Protein AF-A0A1F6MR40-F1 (afdb_monomer_lite)

Sequence (136 aa):
MDELQSTEDFDQDMKDMEERYAGKSPEYMVTYLCLKCNIDSARTEIDPPECFGCGNMEIETLQILEKKKITAEVMAERLKKVTDRMMENLKGAYFAGKEDPNVDFDEDQMLKLLERVKNLRDNVQGLELKEPDEQS

pLDDT: mean 86.38, std 12.14, range [37.22, 96.38]

Radius of gyration: 18.62 Å; chains: 1; bounding box: 52×34×46 Å

Secondary structure (DSSP, 8-state):
------HHHHHHHHHHHHHHHTT----EEEEEEETTT--EEEEETTSPP--TTT----GGGEEEEEEEE--HHHHHHHHHHHHHHHHHHHHHHHHHHHH-TTS---HHHHHHHHHHHHHHHHHHHT---PPP-S--

Foldseek 3Di:
DDPPQDVVNVVVVVVVVCVLPVVDDFFKWWWWQQQVPRDIDIDGPSDQDADPVPRDRPVVRIHTPDIDTDDPVVVLVVQLVVLVVVLVVLVVVLVVQVPDPVHPDPNVVSVVVNVVSVVSNVVSVPDDDDDPPPDD

Structure (mmCIF, N/CA/C/O backbone):
data_AF-A0A1F6MR40-F1
#
_entry.id   AF-A0A1F6MR40-F1
#
loop_
_atom_site.group_PDB
_atom_site.id
_atom_site.type_symbol
_atom_site.label_atom_id
_atom_site.label_alt_id
_atom_site.label_comp_id
_atom_site.label_asym_id
_atom_site.label_entity_id
_atom_site.label_seq_id
_atom_site.pdbx_PDB_ins_code
_atom_site.Cartn_x
_atom_site.Cartn_y
_atom_site.Cartn_z
_atom_site.occupancy
_atom_site.B_iso_or_equiv
_atom_site.auth_seq_id
_atom_site.auth_comp_id
_atom_site.auth_asym_id
_atom_site.auth_atom_id
_atom_site.pdbx_PDB_model_num
ATOM 1 N N . MET A 1 1 ? 24.662 -15.718 -2.524 1.00 37.44 1 MET A N 1
ATOM 2 C CA . MET A 1 1 ? 24.404 -16.703 -1.460 1.00 37.44 1 MET A CA 1
ATOM 3 C C . MET A 1 1 ? 23.168 -16.191 -0.771 1.00 37.44 1 MET A C 1
ATOM 5 O O . MET A 1 1 ? 23.275 -15.205 -0.060 1.00 37.44 1 MET A O 1
ATOM 9 N N . ASP A 1 2 ? 22.014 -16.750 -1.121 1.00 45.97 2 ASP A N 1
ATOM 10 C CA . ASP A 1 2 ? 20.753 -16.430 -0.460 1.00 45.97 2 ASP A CA 1
ATOM 11 C C . ASP A 1 2 ? 20.791 -17.053 0.934 1.00 45.97 2 ASP A C 1
ATOM 13 O O . ASP A 1 2 ? 20.856 -18.277 1.075 1.00 45.97 2 ASP A O 1
ATOM 17 N N . GLU A 1 3 ? 20.827 -16.206 1.957 1.00 50.78 3 GLU A N 1
ATOM 18 C CA . GLU A 1 3 ? 20.570 -16.615 3.331 1.00 50.78 3 GLU A CA 1
ATOM 19 C C . GLU A 1 3 ? 19.087 -16.987 3.411 1.00 50.78 3 GLU A C 1
ATOM 21 O O . GLU A 1 3 ? 18.209 -16.140 3.555 1.00 50.78 3 GLU A O 1
ATOM 26 N N . LEU A 1 4 ? 18.800 -18.278 3.237 1.00 54.94 4 LEU A N 1
ATOM 27 C CA . LEU A 1 4 ? 17.553 -18.869 3.705 1.00 54.94 4 LEU A CA 1
ATOM 28 C C . LEU A 1 4 ? 17.422 -18.501 5.186 1.00 54.94 4 LEU A C 1
ATOM 30 O O . LEU A 1 4 ? 18.232 -18.971 5.987 1.00 54.94 4 LEU A O 1
ATOM 34 N N . GLN A 1 5 ? 16.441 -17.654 5.520 1.00 56.66 5 GLN A N 1
ATOM 35 C CA . GLN A 1 5 ? 16.075 -17.366 6.908 1.00 56.66 5 GLN A CA 1
ATOM 36 C C . GLN A 1 5 ? 15.978 -18.694 7.656 1.00 56.66 5 GLN A C 1
ATOM 38 O O . GLN A 1 5 ? 15.309 -19.630 7.198 1.00 56.66 5 GLN A O 1
ATOM 43 N N . SER A 1 6 ? 16.719 -18.806 8.754 1.00 72.25 6 SER A N 1
ATOM 44 C CA . SER A 1 6 ? 16.722 -20.033 9.530 1.00 72.25 6 SER A CA 1
ATOM 45 C C . SER A 1 6 ? 15.340 -20.225 10.157 1.00 72.25 6 SER A C 1
ATOM 47 O O . SER A 1 6 ? 14.595 -19.271 10.383 1.00 72.25 6 SER A O 1
ATOM 49 N N . THR A 1 7 ? 14.966 -21.467 10.455 1.00 71.12 7 THR A N 1
ATOM 50 C CA . THR A 1 7 ? 13.709 -21.743 11.169 1.00 71.12 7 THR A CA 1
ATOM 51 C C . THR A 1 7 ? 13.659 -21.054 12.537 1.00 71.12 7 THR A C 1
ATOM 53 O O . THR A 1 7 ? 12.577 -20.769 13.032 1.00 71.12 7 THR A O 1
ATOM 56 N N . GLU A 1 8 ? 14.822 -20.754 13.126 1.00 70.00 8 GLU A N 1
ATOM 57 C CA . GLU A 1 8 ? 14.940 -20.026 14.392 1.00 70.00 8 GLU A CA 1
ATOM 58 C C . GLU A 1 8 ? 14.560 -18.544 14.246 1.00 70.00 8 GLU A C 1
ATOM 60 O O . GLU A 1 8 ? 13.905 -18.000 15.135 1.00 70.00 8 GLU A O 1
ATOM 65 N N . ASP A 1 9 ? 14.886 -17.914 13.111 1.00 76.50 9 ASP A N 1
ATOM 66 C CA . ASP A 1 9 ? 14.502 -16.523 12.823 1.00 76.50 9 ASP A CA 1
ATOM 67 C C . ASP A 1 9 ? 12.983 -16.400 12.649 1.00 76.50 9 ASP A C 1
ATOM 69 O O . ASP A 1 9 ? 12.355 -15.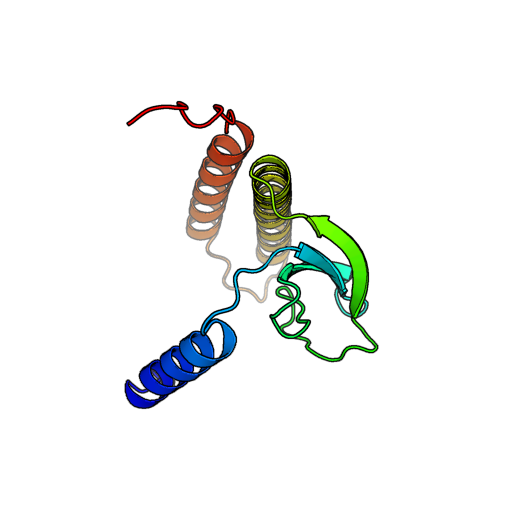490 13.187 1.00 76.50 9 ASP A O 1
ATOM 73 N N . PHE A 1 10 ? 12.371 -17.373 11.967 1.00 78.06 10 PHE A N 1
ATOM 74 C CA . PHE A 1 10 ? 10.920 -17.423 11.788 1.00 78.06 10 PHE A CA 1
ATOM 75 C C . PHE A 1 10 ? 10.171 -17.602 13.119 1.00 78.06 10 PHE A C 1
ATOM 77 O O . PHE A 1 10 ? 9.171 -16.927 13.367 1.00 78.06 10 PHE A O 1
ATOM 84 N N . ASP A 1 11 ? 10.656 -18.488 13.993 1.00 81.31 11 ASP A N 1
ATOM 85 C CA . ASP A 1 11 ? 10.047 -18.721 15.306 1.00 81.31 11 ASP A CA 1
ATOM 86 C C . ASP A 1 11 ? 10.156 -17.490 16.219 1.00 81.31 11 ASP A C 1
ATOM 88 O O . ASP A 1 11 ? 9.255 -17.231 17.024 1.00 81.31 11 ASP A O 1
ATOM 92 N N . GLN A 1 12 ? 11.243 -16.721 16.103 1.00 84.25 12 GLN A N 1
ATOM 93 C CA . GLN A 1 12 ? 11.407 -15.470 16.838 1.00 84.25 12 GLN A CA 1
ATOM 94 C C . GLN A 1 12 ? 10.475 -14.376 16.300 1.00 84.25 12 GLN A C 1
ATOM 96 O O . GLN A 1 12 ? 9.772 -13.748 17.090 1.00 84.25 12 GLN A O 1
ATOM 101 N N . ASP A 1 13 ? 10.384 -14.209 14.978 1.00 80.75 13 ASP A N 1
ATOM 102 C CA . ASP A 1 13 ? 9.463 -13.254 14.345 1.00 80.75 13 ASP A CA 1
ATOM 103 C C . ASP A 1 13 ? 7.999 -13.539 14.719 1.00 80.75 13 ASP A C 1
ATOM 105 O O . ASP A 1 13 ? 7.222 -12.618 15.001 1.00 80.75 13 ASP A O 1
ATOM 109 N N . MET A 1 14 ? 7.621 -14.820 14.772 1.00 81.44 14 MET A N 1
ATOM 110 C CA . MET A 1 14 ? 6.290 -15.251 15.199 1.00 81.44 14 MET A CA 1
ATOM 111 C C . MET A 1 14 ? 6.013 -14.902 16.664 1.00 81.44 14 MET A C 1
ATOM 113 O O . MET A 1 14 ? 4.944 -14.366 16.957 1.00 81.44 14 MET A O 1
ATOM 117 N N . LYS A 1 15 ? 6.966 -15.133 17.576 1.00 83.69 15 LYS A N 1
ATOM 118 C CA . LYS A 1 15 ? 6.825 -14.736 18.990 1.00 83.69 15 LYS A CA 1
ATOM 119 C C . LYS A 1 15 ? 6.716 -13.225 19.155 1.00 83.69 15 LYS A C 1
ATOM 121 O O . LYS A 1 15 ? 5.837 -12.755 19.871 1.00 83.69 15 LYS A O 1
ATOM 126 N N . ASP A 1 16 ? 7.550 -12.463 18.455 1.00 82.62 16 ASP A N 1
ATOM 127 C CA . ASP A 1 16 ? 7.530 -10.999 18.503 1.00 82.62 16 ASP A CA 1
ATOM 128 C C . ASP A 1 16 ? 6.209 -10.432 17.963 1.00 82.62 16 ASP A C 1
ATOM 130 O O . ASP A 1 16 ? 5.742 -9.375 18.403 1.00 82.62 16 ASP A O 1
ATOM 134 N N . MET A 1 17 ? 5.599 -11.108 16.985 1.00 79.38 17 MET A N 1
ATOM 135 C CA . MET A 1 17 ? 4.258 -10.788 16.509 1.00 79.38 17 MET A CA 1
ATOM 136 C C . MET A 1 17 ? 3.211 -11.143 17.573 1.00 79.38 17 MET A C 1
ATOM 138 O O . MET A 1 17 ? 2.409 -10.290 17.945 1.00 79.38 17 MET A O 1
ATOM 142 N N . GLU A 1 18 ? 3.231 -12.359 18.117 1.00 82.31 18 GLU A N 1
ATOM 143 C CA . GLU A 1 18 ? 2.295 -12.783 19.164 1.00 82.31 18 GLU A CA 1
ATOM 144 C C . GLU A 1 18 ? 2.323 -11.849 20.381 1.00 82.31 18 GLU A C 1
ATOM 146 O O . GLU A 1 18 ? 1.265 -11.434 20.848 1.00 82.31 18 GLU A O 1
ATOM 151 N N . GLU A 1 19 ? 3.501 -11.433 20.848 1.00 82.31 19 GLU A N 1
ATOM 152 C CA . GLU A 1 19 ? 3.648 -10.487 21.960 1.00 82.31 19 GLU A CA 1
ATOM 153 C C . GLU A 1 19 ? 3.115 -9.087 21.627 1.00 82.31 19 GLU A C 1
ATOM 155 O O . GLU A 1 19 ? 2.455 -8.458 22.462 1.00 82.31 19 GLU A O 1
ATOM 160 N N . ARG A 1 20 ? 3.347 -8.592 20.402 1.00 77.69 20 ARG A N 1
ATOM 161 C CA . ARG A 1 20 ? 2.820 -7.291 19.953 1.00 77.69 20 ARG A CA 1
ATOM 162 C C . ARG A 1 20 ? 1.293 -7.253 19.958 1.00 77.69 20 ARG A C 1
ATOM 164 O O . ARG A 1 20 ? 0.712 -6.239 20.360 1.00 77.69 20 ARG A O 1
ATOM 171 N N . TYR A 1 21 ? 0.664 -8.352 19.547 1.00 77.94 21 TYR A N 1
ATOM 172 C CA . TYR A 1 21 ? -0.789 -8.481 19.419 1.00 77.94 21 TYR A CA 1
ATOM 173 C C . TYR A 1 21 ? -1.465 -9.124 20.645 1.00 77.94 21 TYR A C 1
ATOM 175 O O . TYR A 1 21 ? -2.697 -9.155 20.711 1.00 77.94 21 TYR A O 1
ATOM 183 N N . ALA A 1 22 ? -0.704 -9.586 21.645 1.00 79.25 22 ALA A N 1
ATOM 184 C CA . ALA A 1 22 ? -1.222 -10.248 22.842 1.00 79.25 22 ALA A CA 1
ATOM 185 C C . ALA A 1 22 ? -2.238 -9.362 23.586 1.00 79.25 22 ALA A C 1
ATOM 187 O O . ALA A 1 22 ? -1.891 -8.424 24.306 1.00 79.25 22 ALA A O 1
ATOM 188 N N . GLY A 1 23 ? -3.525 -9.668 23.399 1.00 70.12 23 GLY A N 1
ATOM 189 C CA . GLY A 1 23 ? -4.641 -8.956 24.024 1.00 70.12 23 GLY A CA 1
ATOM 190 C C . GLY A 1 23 ? -4.962 -7.579 23.429 1.00 70.12 23 GLY A C 1
ATOM 191 O O . GLY A 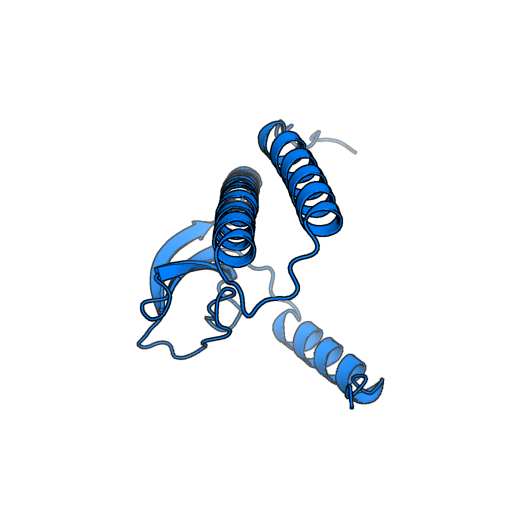1 23 ? -5.766 -6.858 24.019 1.00 70.12 23 GLY A O 1
ATOM 192 N N . LYS A 1 24 ? -4.378 -7.201 22.283 1.00 78.75 24 LYS A N 1
ATOM 193 C CA . LYS A 1 24 ? -4.644 -5.921 21.608 1.00 78.75 24 LYS A CA 1
ATOM 194 C C . LYS A 1 24 ? -5.309 -6.162 20.260 1.00 78.75 24 LYS A C 1
ATOM 196 O O . LYS A 1 24 ? -4.690 -6.675 19.334 1.00 78.75 24 LYS A O 1
ATOM 201 N N . SER A 1 25 ? -6.572 -5.764 20.145 1.00 84.81 25 SER A N 1
ATOM 202 C CA . SER A 1 25 ? -7.220 -5.631 18.839 1.00 84.81 25 SER A CA 1
ATOM 203 C C . SER A 1 25 ? -6.929 -4.230 18.305 1.00 84.81 25 SER A C 1
ATOM 205 O O . SER A 1 25 ? -7.232 -3.270 19.015 1.00 84.81 25 SER A O 1
ATOM 207 N N . PRO A 1 26 ? -6.334 -4.083 17.110 1.00 90.69 26 PRO A N 1
ATOM 208 C CA . PRO A 1 26 ? -6.129 -2.768 16.523 1.00 90.69 26 PRO A CA 1
ATOM 209 C C . PRO A 1 26 ? -7.487 -2.113 16.247 1.00 90.69 26 PRO A C 1
ATOM 211 O O . PRO A 1 26 ? -8.379 -2.718 15.651 1.00 90.69 26 PRO A O 1
ATOM 214 N N . GLU A 1 27 ? -7.650 -0.874 16.690 1.00 94.31 27 GLU A N 1
ATOM 215 C CA . GLU A 1 27 ? -8.852 -0.070 16.492 1.00 94.31 27 GLU A CA 1
ATOM 216 C C . GLU A 1 27 ? -8.684 0.928 15.347 1.00 94.31 27 GLU A C 1
ATOM 218 O O . GLU A 1 27 ? -9.683 1.337 14.746 1.00 94.31 27 GLU A O 1
ATOM 223 N N . TYR A 1 28 ? -7.449 1.335 15.032 1.00 95.69 28 TYR A N 1
ATOM 224 C CA . TYR A 1 28 ? -7.174 2.410 14.086 1.00 95.69 28 TYR A CA 1
ATOM 225 C C . TYR A 1 28 ? -6.153 2.026 13.015 1.00 95.69 28 TYR A C 1
ATOM 227 O O . TYR A 1 28 ? -5.041 1.586 13.276 1.00 95.69 28 TYR A O 1
ATOM 235 N N . MET A 1 29 ? -6.486 2.336 11.769 1.00 95.50 29 MET A N 1
ATOM 236 C CA . MET A 1 29 ? -5.519 2.374 10.685 1.00 95.50 29 MET A CA 1
ATOM 237 C C . MET A 1 29 ? -4.869 3.757 10.646 1.00 95.50 29 MET A C 1
ATOM 239 O O . MET A 1 29 ? -5.559 4.772 10.511 1.00 95.50 29 MET A O 1
ATOM 243 N N . VAL A 1 30 ? -3.543 3.797 10.731 1.00 95.56 30 VAL A N 1
ATOM 244 C CA . VAL A 1 30 ? -2.732 5.004 10.563 1.00 95.56 30 VAL A CA 1
ATOM 245 C C . VAL A 1 30 ? -2.052 4.949 9.200 1.00 95.56 30 VAL A C 1
ATOM 247 O O . VAL A 1 30 ? -1.308 4.018 8.902 1.00 95.56 30 VAL A O 1
ATOM 250 N N . THR A 1 31 ? -2.319 5.944 8.358 1.00 94.69 31 THR A N 1
ATOM 251 C CA . THR A 1 31 ? -1.660 6.103 7.059 1.00 94.69 31 THR A CA 1
ATOM 252 C C . THR A 1 31 ? -0.544 7.129 7.180 1.00 94.69 31 THR A C 1
ATOM 254 O O . THR A 1 31 ? -0.782 8.270 7.577 1.00 94.69 31 THR A O 1
ATOM 257 N N . TYR A 1 32 ? 0.661 6.730 6.800 1.00 94.62 32 TYR A N 1
ATOM 258 C CA . TYR A 1 32 ? 1.866 7.545 6.777 1.00 94.62 32 TYR A CA 1
ATOM 259 C C . TYR A 1 32 ? 2.249 7.860 5.335 1.00 94.62 32 TYR A C 1
ATOM 261 O O . TYR A 1 32 ? 2.175 6.979 4.489 1.00 94.62 32 TYR A O 1
ATOM 269 N N . LEU A 1 33 ? 2.704 9.077 5.055 1.00 94.38 33 LEU A N 1
ATOM 270 C CA . LEU A 1 33 ? 3.450 9.437 3.856 1.00 94.38 33 LEU A CA 1
ATOM 271 C C . LEU A 1 33 ? 4.941 9.338 4.158 1.00 94.38 33 LEU A C 1
ATOM 273 O O . LEU A 1 33 ? 5.444 10.031 5.044 1.00 94.38 33 LEU A O 1
ATOM 277 N N . CYS A 1 34 ? 5.661 8.523 3.397 1.00 94.44 34 CYS A N 1
ATOM 278 C CA . CYS A 1 34 ? 7.110 8.506 3.461 1.00 94.44 34 CYS A CA 1
ATOM 279 C C . CYS A 1 34 ? 7.692 9.674 2.670 1.00 94.44 34 CYS A C 1
ATOM 281 O O . CYS A 1 34 ? 7.600 9.705 1.448 1.00 94.44 34 CYS A O 1
ATOM 283 N N . LEU A 1 35 ? 8.364 10.598 3.348 1.00 94.69 35 LEU A N 1
ATOM 284 C CA . LEU A 1 35 ? 8.989 11.763 2.721 1.00 94.69 35 LEU A CA 1
ATOM 285 C C . LEU A 1 35 ? 10.213 11.395 1.862 1.00 94.69 35 LEU A C 1
ATOM 287 O O . LEU A 1 35 ? 10.613 12.184 1.014 1.00 94.69 35 LEU A O 1
ATOM 291 N N . LYS A 1 36 ? 10.791 10.195 2.044 1.00 93.00 36 LYS A N 1
ATOM 292 C CA . LYS A 1 36 ? 11.930 9.713 1.237 1.00 93.00 36 LYS A CA 1
ATOM 293 C C . LYS A 1 36 ? 11.513 9.230 -0.153 1.00 93.00 36 LYS A C 1
ATOM 295 O O . LYS A 1 36 ? 12.181 9.546 -1.128 1.00 93.00 36 LYS A O 1
ATOM 300 N N . CYS A 1 37 ? 10.440 8.443 -0.244 1.00 90.62 37 CYS A N 1
ATOM 301 C CA . CYS A 1 37 ? 9.998 7.835 -1.510 1.00 90.62 37 CYS A CA 1
ATOM 302 C C . CYS A 1 37 ? 8.623 8.321 -1.991 1.00 90.62 37 CYS A C 1
ATOM 304 O O . CYS A 1 37 ? 8.157 7.892 -3.039 1.00 90.62 37 CYS A O 1
ATOM 306 N N . ASN A 1 38 ? 7.978 9.216 -1.240 1.00 90.44 38 ASN A N 1
ATOM 307 C CA . ASN A 1 38 ? 6.657 9.779 -1.521 1.00 90.44 38 ASN A CA 1
ATOM 308 C C . ASN A 1 38 ? 5.530 8.731 -1.653 1.00 90.44 38 ASN A C 1
ATOM 310 O O . ASN A 1 38 ? 4.509 8.973 -2.294 1.00 90.44 38 ASN A O 1
ATOM 314 N N . ILE A 1 39 ? 5.714 7.559 -1.041 1.00 89.38 39 ILE A N 1
ATOM 315 C CA . ILE A 1 39 ? 4.726 6.478 -0.990 1.00 89.38 39 ILE A CA 1
ATOM 316 C C . ILE A 1 39 ? 4.000 6.549 0.348 1.00 89.38 39 ILE A C 1
ATOM 318 O O . ILE A 1 39 ? 4.629 6.720 1.394 1.00 89.38 39 ILE A O 1
ATOM 322 N N . ASP A 1 40 ? 2.676 6.391 0.316 1.00 91.56 40 ASP A N 1
ATOM 323 C CA . ASP A 1 40 ? 1.906 6.178 1.540 1.00 91.56 40 ASP A CA 1
ATOM 324 C C . ASP A 1 40 ? 1.899 4.694 1.962 1.00 91.56 40 ASP A C 1
ATOM 326 O O . ASP A 1 40 ? 1.802 3.788 1.128 1.00 91.56 40 ASP A O 1
ATOM 330 N N . SER A 1 41 ? 1.982 4.438 3.261 1.00 90.62 41 SER A N 1
ATOM 331 C CA . SER A 1 41 ? 1.857 3.117 3.873 1.00 90.62 41 SER A CA 1
ATOM 332 C C . SER A 1 41 ? 0.841 3.179 5.005 1.00 90.62 41 SER A C 1
ATOM 334 O O . SER A 1 41 ? 0.760 4.170 5.723 1.00 90.62 41 SER A O 1
ATOM 336 N N . ALA A 1 42 ? 0.038 2.129 5.154 1.00 92.38 42 ALA A N 1
ATOM 337 C CA . ALA A 1 42 ? -0.899 2.017 6.263 1.00 92.38 42 ALA A CA 1
ATOM 338 C C . ALA A 1 42 ? -0.404 0.957 7.243 1.00 92.38 42 ALA A C 1
ATOM 340 O O . ALA A 1 42 ? 0.003 -0.128 6.828 1.00 92.38 42 ALA A O 1
ATOM 341 N N . ARG A 1 43 ? -0.451 1.287 8.528 1.00 92.25 43 ARG A N 1
ATOM 342 C CA . ARG A 1 43 ? -0.147 0.407 9.656 1.00 92.25 43 ARG A CA 1
ATOM 343 C C . ARG A 1 43 ? -1.298 0.473 10.650 1.00 92.25 43 ARG A C 1
ATOM 345 O O . ARG A 1 43 ? -2.109 1.401 10.596 1.00 92.25 43 ARG A O 1
ATOM 352 N N . THR A 1 44 ? -1.384 -0.498 11.544 1.00 93.19 44 THR A N 1
ATOM 353 C CA . THR A 1 44 ? -2.243 -0.332 12.718 1.00 93.19 44 THR A CA 1
ATOM 354 C C . THR A 1 44 ? -1.570 0.608 13.715 1.00 93.19 44 THR A C 1
ATOM 356 O O . THR A 1 44 ? -0.368 0.856 13.635 1.00 93.19 44 THR A O 1
ATOM 359 N N . GLU A 1 45 ? -2.319 1.159 14.663 1.00 91.75 45 GLU A N 1
ATOM 360 C CA . GLU A 1 45 ? -1.768 2.031 15.703 1.00 91.75 45 GLU A CA 1
ATOM 361 C C . GLU A 1 45 ? -0.850 1.315 16.705 1.00 91.75 45 GLU A C 1
ATOM 363 O O . GLU A 1 45 ? -0.197 1.980 17.510 1.00 91.75 45 GLU A O 1
ATOM 368 N N . ILE A 1 46 ? -0.836 -0.020 16.685 1.00 90.44 46 ILE A N 1
ATOM 369 C CA . ILE A 1 46 ? 0.016 -0.862 17.533 1.00 90.44 46 ILE A CA 1
ATOM 370 C C . ILE A 1 46 ? 1.299 -1.307 16.824 1.00 90.44 46 ILE A C 1
ATOM 372 O O . ILE A 1 46 ? 2.241 -1.734 17.491 1.00 90.44 46 ILE A O 1
ATOM 376 N N . ASP A 1 47 ? 1.358 -1.175 15.499 1.00 89.56 47 ASP A N 1
ATOM 377 C CA . ASP A 1 47 ? 2.555 -1.468 14.722 1.00 89.56 47 ASP A CA 1
ATOM 378 C C . ASP A 1 47 ? 3.532 -0.283 14.737 1.00 89.56 47 ASP A C 1
ATOM 380 O O . ASP A 1 47 ? 3.114 0.882 14.757 1.00 89.56 47 ASP A O 1
ATOM 384 N N . PRO A 1 48 ? 4.849 -0.545 14.660 1.00 88.81 48 PRO A N 1
ATOM 385 C CA . PRO A 1 48 ? 5.815 0.514 14.424 1.00 88.81 48 PRO A CA 1
ATOM 386 C C . PRO A 1 48 ? 5.559 1.193 13.064 1.00 88.81 48 PRO A C 1
ATOM 388 O O . PRO A 1 48 ? 5.191 0.531 12.085 1.00 88.81 48 PRO A O 1
ATOM 391 N N . PRO A 1 49 ? 5.762 2.519 12.971 1.00 90.31 49 PRO A N 1
ATOM 392 C CA . PRO A 1 49 ? 5.618 3.235 11.715 1.00 90.31 49 PRO A CA 1
ATOM 393 C C . PRO A 1 49 ? 6.719 2.805 10.740 1.00 90.31 49 PRO A C 1
ATOM 395 O O . PRO A 1 49 ? 7.906 2.869 11.046 1.00 90.31 49 PRO A O 1
ATOM 398 N N . GLU A 1 50 ? 6.319 2.387 9.541 1.00 92.19 50 GLU A N 1
ATOM 399 C CA . GLU A 1 50 ? 7.241 1.921 8.507 1.00 92.19 50 GLU A CA 1
ATOM 400 C C . GLU A 1 50 ? 6.677 2.196 7.109 1.00 92.19 50 GLU A C 1
ATOM 402 O O . GLU A 1 50 ? 5.483 2.008 6.839 1.00 92.19 50 GLU A O 1
ATOM 407 N N . CYS A 1 51 ? 7.556 2.608 6.196 1.00 90.69 51 CYS A N 1
ATOM 408 C CA . CYS A 1 51 ? 7.270 2.685 4.772 1.00 90.69 51 CYS A CA 1
ATOM 409 C C . CYS A 1 51 ? 7.462 1.328 4.079 1.00 90.69 51 CYS A C 1
ATOM 411 O O . CYS A 1 51 ? 8.592 0.905 3.866 1.00 90.69 51 CYS A O 1
ATOM 413 N N . PHE A 1 52 ? 6.383 0.711 3.590 1.00 84.69 52 PHE A N 1
ATOM 414 C CA . PHE A 1 52 ? 6.466 -0.515 2.778 1.00 84.69 52 PHE A CA 1
ATOM 415 C C . PHE A 1 52 ? 7.240 -0.365 1.460 1.00 84.69 52 PHE A C 1
ATOM 417 O O . PHE A 1 52 ? 7.695 -1.357 0.905 1.00 84.69 52 PHE A O 1
ATOM 424 N N . GLY A 1 53 ? 7.357 0.853 0.924 1.00 83.62 53 GLY A N 1
ATOM 425 C CA . GLY A 1 53 ? 8.045 1.081 -0.347 1.00 83.62 53 GLY A CA 1
ATOM 426 C C . GLY A 1 53 ? 9.568 1.000 -0.241 1.00 83.62 53 GLY A C 1
ATOM 427 O O . GLY A 1 53 ? 10.217 0.551 -1.177 1.00 83.62 53 GLY A O 1
ATOM 428 N N . CYS A 1 54 ? 10.141 1.439 0.883 1.00 88.25 54 CYS A N 1
ATOM 429 C CA . CYS A 1 54 ? 11.596 1.510 1.061 1.00 88.25 54 CYS A CA 1
ATOM 430 C C . CYS A 1 54 ? 12.109 0.934 2.391 1.00 88.25 54 CYS A C 1
ATOM 432 O O . CYS A 1 54 ? 13.287 1.095 2.694 1.00 88.25 54 CYS A O 1
ATOM 434 N N . GLY A 1 55 ? 11.244 0.320 3.204 1.00 87.38 55 GLY A N 1
ATOM 435 C CA . GLY A 1 55 ? 11.586 -0.244 4.519 1.00 87.38 55 GLY A CA 1
ATOM 436 C C . GLY A 1 55 ? 11.957 0.799 5.578 1.00 87.38 55 GLY A C 1
ATOM 437 O O . GLY A 1 55 ? 12.444 0.467 6.654 1.00 87.38 55 GLY A O 1
ATOM 438 N N . ASN A 1 56 ? 11.783 2.089 5.286 1.00 88.88 56 ASN A N 1
ATOM 439 C CA . ASN A 1 56 ? 12.219 3.143 6.187 1.00 88.88 56 ASN A CA 1
ATOM 440 C C . ASN A 1 56 ? 11.304 3.250 7.417 1.00 88.88 56 ASN A C 1
ATOM 442 O O . ASN A 1 56 ? 10.106 3.503 7.272 1.00 88.88 56 ASN A O 1
ATOM 446 N N . MET A 1 57 ? 11.903 3.167 8.606 1.00 90.19 57 MET A N 1
ATOM 447 C CA . MET A 1 57 ? 11.227 3.259 9.911 1.00 90.19 57 MET A CA 1
ATOM 448 C C . MET A 1 57 ? 11.500 4.580 10.657 1.00 90.19 57 MET A C 1
ATOM 450 O O . MET A 1 57 ? 11.009 4.794 11.763 1.00 90.19 57 MET A O 1
ATOM 454 N N . GLU A 1 58 ? 12.292 5.488 10.079 1.00 90.56 58 GLU A N 1
ATOM 455 C CA . GLU A 1 58 ? 12.625 6.774 10.703 1.00 90.56 58 GLU A CA 1
ATOM 456 C C . GLU A 1 58 ? 11.390 7.684 10.782 1.00 90.56 58 GLU A C 1
ATOM 458 O O . GLU A 1 58 ? 10.950 8.234 9.768 1.00 90.56 58 GLU A O 1
ATOM 463 N N . ILE A 1 59 ? 10.865 7.888 11.995 1.00 83.94 59 ILE A N 1
ATOM 464 C CA . ILE A 1 59 ? 9.638 8.662 12.266 1.00 83.94 59 ILE A CA 1
ATOM 465 C C . ILE A 1 59 ? 9.692 10.075 11.672 1.00 83.94 59 ILE A C 1
ATOM 467 O O . ILE A 1 59 ? 8.701 10.544 11.123 1.00 83.94 59 ILE A O 1
ATOM 471 N N . GLU A 1 60 ? 10.849 10.739 11.711 1.00 89.50 60 GLU A N 1
ATOM 472 C CA . GLU A 1 60 ? 11.032 12.098 11.168 1.00 89.50 60 GLU A CA 1
ATOM 473 C C . GLU A 1 60 ? 10.764 12.191 9.659 1.00 89.50 60 GLU A C 1
ATOM 475 O O . GLU A 1 60 ? 10.493 13.263 9.122 1.00 89.50 60 GLU A O 1
ATOM 480 N N . THR A 1 61 ? 10.807 11.052 8.971 1.00 91.81 61 THR A N 1
ATOM 481 C CA . THR A 1 61 ? 10.573 10.943 7.529 1.00 91.81 61 THR A CA 1
ATOM 482 C C . THR A 1 61 ? 9.239 10.276 7.193 1.00 91.81 61 THR A C 1
ATOM 484 O O . THR A 1 61 ? 8.978 9.978 6.025 1.00 91.81 61 THR A O 1
ATOM 487 N N . LEU A 1 62 ? 8.386 10.056 8.198 1.00 93.44 62 LEU A N 1
ATOM 488 C CA . LEU A 1 62 ? 7.049 9.484 8.073 1.00 93.44 62 LEU A CA 1
ATOM 489 C C . LEU A 1 62 ? 6.014 10.478 8.613 1.00 93.44 62 LEU A C 1
ATOM 491 O O . LEU A 1 62 ? 5.825 10.629 9.818 1.00 93.44 62 LEU A O 1
ATOM 495 N N . GLN A 1 63 ? 5.301 11.145 7.711 1.00 95.25 63 GLN A N 1
ATOM 496 C CA . GLN A 1 63 ? 4.242 12.081 8.078 1.00 95.25 63 GLN A CA 1
ATOM 497 C C . GLN A 1 63 ? 2.904 11.349 8.189 1.00 95.25 63 GLN A C 1
ATOM 499 O O . GLN A 1 63 ? 2.472 10.720 7.231 1.00 95.25 63 GLN A O 1
ATOM 504 N N . ILE A 1 64 ? 2.193 11.470 9.311 1.00 95.38 64 ILE A N 1
ATOM 505 C CA . ILE A 1 64 ? 0.819 10.954 9.407 1.00 95.38 64 ILE A CA 1
ATOM 506 C C . ILE A 1 64 ? -0.079 11.759 8.459 1.00 95.38 64 ILE A C 1
ATOM 508 O O . ILE A 1 64 ? -0.227 12.970 8.616 1.00 95.38 64 ILE A O 1
ATOM 512 N N . LEU A 1 65 ? -0.688 11.076 7.492 1.00 94.19 65 LEU A N 1
ATOM 513 C CA . LEU A 1 65 ? -1.714 11.638 6.616 1.00 94.19 65 LEU A CA 1
ATOM 514 C C . LEU A 1 65 ? -3.102 11.504 7.232 1.00 94.19 65 LEU A C 1
ATOM 516 O O . LEU A 1 65 ? -3.914 12.421 7.158 1.00 94.19 65 LEU A O 1
ATOM 520 N N . GLU A 1 66 ? -3.385 10.335 7.802 1.00 95.19 66 GLU A N 1
ATOM 521 C CA . GLU A 1 66 ? -4.726 9.979 8.241 1.00 95.19 66 GLU A CA 1
ATOM 522 C C . GLU A 1 66 ? -4.678 8.959 9.380 1.00 95.19 66 GLU A C 1
ATOM 524 O O . GLU A 1 66 ? -3.814 8.083 9.410 1.00 95.19 66 GLU A O 1
ATOM 529 N N . LYS A 1 67 ? -5.642 9.054 10.298 1.00 96.19 67 LYS A N 1
ATOM 530 C CA . LYS A 1 67 ? -5.934 8.032 11.305 1.00 96.19 67 LYS A CA 1
ATOM 531 C C . LYS A 1 67 ? -7.438 7.768 11.303 1.00 96.19 67 LYS A C 1
ATOM 533 O O . LYS A 1 67 ? -8.214 8.646 11.674 1.00 96.19 67 LYS A O 1
ATOM 538 N N . LYS A 1 68 ? -7.845 6.574 10.878 1.00 96.38 68 LYS A N 1
ATOM 539 C CA . LYS A 1 68 ? -9.251 6.157 10.756 1.00 96.38 68 LYS A CA 1
ATOM 540 C C . LYS A 1 68 ? -9.525 4.942 11.620 1.00 96.38 68 LYS A C 1
ATOM 542 O O . LYS A 1 68 ? -8.649 4.101 11.779 1.00 96.38 68 LYS A O 1
ATOM 547 N N . LYS A 1 69 ? -10.746 4.830 12.146 1.00 96.38 69 LYS A N 1
ATOM 548 C CA . LYS A 1 69 ? -11.193 3.592 12.790 1.00 96.38 69 LYS A CA 1
ATOM 549 C C . LYS A 1 69 ? -11.205 2.467 11.753 1.00 96.38 69 LYS A C 1
ATOM 551 O O . LYS A 1 69 ? -11.608 2.698 10.614 1.00 96.38 69 LYS A O 1
ATOM 556 N N . ILE A 1 70 ? -10.760 1.276 12.133 1.00 94.06 70 ILE A N 1
ATOM 557 C CA . ILE A 1 70 ? -10.801 0.107 11.258 1.00 94.06 70 ILE A CA 1
ATOM 558 C C . ILE A 1 70 ? -12.262 -0.314 11.089 1.00 94.06 70 ILE A C 1
ATOM 560 O O . ILE A 1 70 ? -12.941 -0.673 12.049 1.00 94.06 70 ILE A O 1
ATOM 564 N N . THR A 1 71 ? -12.736 -0.246 9.849 1.00 92.38 71 THR A N 1
ATOM 565 C CA . THR A 1 71 ? -14.028 -0.776 9.401 1.00 92.38 71 THR A CA 1
ATOM 566 C C . THR A 1 71 ? -13.826 -1.541 8.094 1.00 92.38 71 THR A C 1
ATOM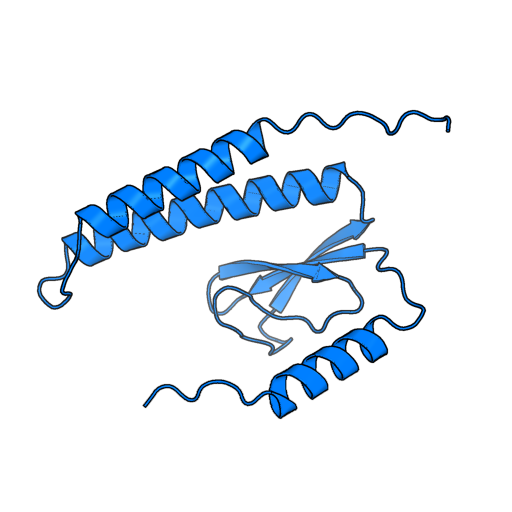 568 O O . THR A 1 71 ? -12.771 -1.424 7.459 1.00 92.38 71 THR A O 1
ATOM 571 N N . ALA A 1 72 ? -14.825 -2.318 7.672 1.00 91.06 72 ALA A N 1
ATOM 572 C CA . ALA A 1 72 ? -14.762 -3.046 6.405 1.00 91.06 72 ALA A CA 1
ATOM 573 C C . ALA A 1 72 ? -14.560 -2.093 5.212 1.00 91.06 72 ALA A C 1
ATOM 575 O O . ALA A 1 72 ? -13.776 -2.384 4.310 1.00 91.06 72 ALA A O 1
ATOM 576 N N . GLU A 1 73 ? -15.187 -0.917 5.253 1.00 91.38 73 GLU A N 1
ATOM 577 C CA . GLU A 1 73 ? -15.082 0.137 4.240 1.00 91.38 73 GLU A CA 1
ATOM 578 C C . GLU A 1 73 ? -13.663 0.693 4.173 1.00 91.38 73 GLU A C 1
ATOM 580 O O . GLU A 1 73 ? -13.079 0.757 3.094 1.00 91.38 73 GLU A O 1
ATOM 585 N N . VAL A 1 74 ? -13.068 1.026 5.323 1.00 91.56 74 VAL A N 1
ATOM 586 C CA . VAL A 1 74 ? -11.696 1.555 5.386 1.00 91.56 74 VAL A CA 1
ATOM 587 C C . VAL A 1 74 ? -10.686 0.528 4.872 1.00 91.56 74 VAL A C 1
ATOM 589 O O . VAL A 1 74 ? -9.778 0.875 4.112 1.00 91.56 74 VAL A O 1
ATOM 592 N N . MET A 1 75 ? -10.861 -0.747 5.228 1.00 91.38 75 MET A N 1
ATOM 593 C CA . MET A 1 75 ? -10.018 -1.834 4.725 1.00 91.38 75 MET A CA 1
ATOM 594 C C . MET A 1 75 ? -10.182 -2.018 3.211 1.00 91.38 75 MET A C 1
ATOM 596 O O . MET A 1 75 ? -9.184 -2.121 2.496 1.00 91.38 75 MET A O 1
ATOM 600 N N . ALA A 1 76 ? -11.417 -2.006 2.702 1.00 92.00 76 ALA A N 1
ATOM 601 C CA . ALA A 1 76 ? -11.698 -2.142 1.275 1.00 92.00 76 ALA A CA 1
ATOM 602 C C . ALA A 1 76 ? -11.132 -0.969 0.460 1.00 92.00 76 ALA A C 1
ATOM 604 O O . ALA A 1 76 ? -10.472 -1.189 -0.555 1.00 92.00 76 ALA A O 1
ATOM 605 N N . GLU A 1 77 ? -11.321 0.273 0.916 1.00 91.62 77 GLU A N 1
ATOM 606 C CA . GLU A 1 77 ? -10.713 1.461 0.307 1.00 91.62 77 GLU A CA 1
ATOM 607 C C . GLU A 1 77 ? -9.188 1.348 0.257 1.00 91.62 77 GLU A C 1
ATOM 609 O O . GLU A 1 77 ? -8.562 1.684 -0.755 1.00 91.62 77 GLU A O 1
ATOM 614 N N . ARG A 1 78 ? -8.571 0.849 1.336 1.00 91.00 78 ARG A N 1
ATOM 615 C CA . ARG A 1 78 ? -7.121 0.674 1.387 1.00 91.00 78 ARG A CA 1
ATOM 61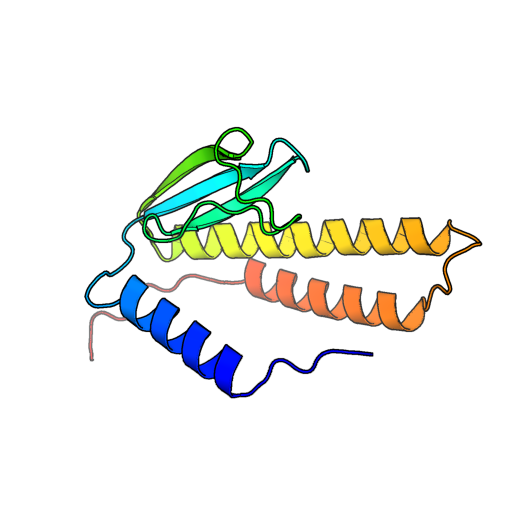6 C C . ARG A 1 78 ? -6.647 -0.397 0.412 1.00 91.00 78 ARG A C 1
ATOM 618 O O . ARG A 1 78 ? -5.684 -0.149 -0.310 1.00 91.00 78 ARG A O 1
ATOM 625 N N . LEU A 1 79 ? -7.322 -1.543 0.347 1.00 91.88 79 LEU A N 1
ATOM 626 C CA . LEU A 1 79 ? -7.007 -2.606 -0.612 1.00 91.88 79 LEU A CA 1
ATOM 627 C C . LEU A 1 79 ? -7.100 -2.099 -2.057 1.00 91.88 79 LEU A C 1
ATOM 629 O O . LEU A 1 79 ? -6.187 -2.338 -2.852 1.00 91.88 79 LEU A O 1
ATOM 633 N N . LYS A 1 80 ? -8.145 -1.328 -2.384 1.00 93.50 80 LYS A N 1
ATOM 634 C CA . LYS A 1 80 ? -8.296 -0.682 -3.698 1.00 93.50 80 LYS A CA 1
ATOM 635 C C . LYS A 1 80 ? -7.088 0.201 -4.019 1.00 93.50 80 LYS A C 1
ATOM 637 O O . LYS A 1 80 ? -6.408 -0.046 -5.012 1.00 93.50 80 LYS A O 1
ATOM 642 N N . LYS A 1 81 ? -6.724 1.123 -3.118 1.00 91.38 81 LYS A N 1
ATOM 643 C CA . LYS A 1 81 ? -5.540 1.990 -3.286 1.00 91.38 81 LYS A CA 1
ATOM 644 C C . LYS A 1 81 ? -4.231 1.212 -3.444 1.00 91.38 81 LYS A C 1
ATOM 646 O O . LYS A 1 81 ? -3.394 1.586 -4.262 1.00 91.38 81 LYS A O 1
ATOM 651 N N . VAL A 1 82 ? -4.031 0.152 -2.661 1.00 90.25 82 VAL A N 1
ATOM 652 C CA . VAL A 1 82 ? -2.813 -0.671 -2.736 1.00 90.25 82 VAL A CA 1
ATOM 653 C C . VAL A 1 82 ? -2.725 -1.371 -4.091 1.00 90.25 82 VAL A C 1
ATOM 655 O O . VAL A 1 82 ? -1.687 -1.292 -4.741 1.00 90.25 82 VAL A O 1
ATOM 658 N N . THR A 1 83 ? -3.810 -1.992 -4.557 1.00 93.19 83 THR A N 1
ATOM 659 C CA . THR A 1 83 ? -3.817 -2.680 -5.859 1.00 93.19 83 THR A CA 1
ATOM 660 C C . THR A 1 83 ? -3.678 -1.727 -7.049 1.00 93.19 83 THR A C 1
ATOM 662 O O . THR A 1 83 ? -2.993 -2.070 -8.014 1.00 93.19 83 THR A O 1
ATOM 665 N N . ASP A 1 84 ? -4.242 -0.515 -6.975 1.00 92.38 84 ASP A N 1
ATOM 666 C CA . ASP A 1 84 ? -4.014 0.534 -7.978 1.00 92.38 84 ASP A CA 1
ATOM 667 C C . ASP A 1 84 ? -2.521 0.886 -8.073 1.00 92.38 84 ASP A C 1
ATOM 669 O O . ASP A 1 84 ? -1.939 0.852 -9.158 1.00 92.38 84 ASP A O 1
ATOM 673 N N . ARG A 1 85 ? -1.864 1.110 -6.931 1.00 88.88 85 ARG A N 1
ATOM 674 C CA . ARG A 1 85 ? -0.429 1.425 -6.884 1.00 88.88 85 ARG 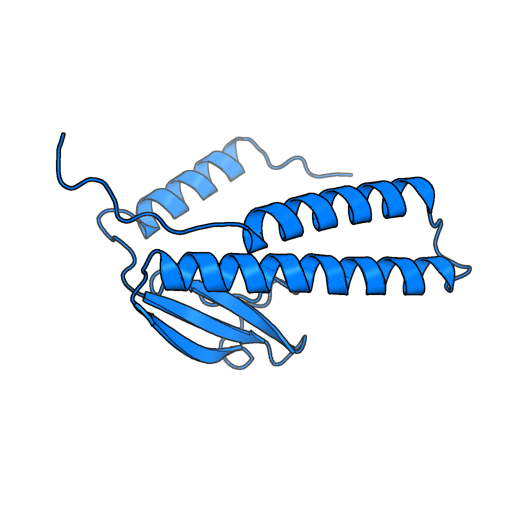A CA 1
ATOM 675 C C . ARG A 1 85 ? 0.467 0.282 -7.319 1.00 88.88 85 ARG A C 1
ATOM 677 O O . ARG A 1 85 ? 1.474 0.521 -7.976 1.00 88.88 85 ARG A O 1
ATOM 684 N N . MET A 1 86 ? 0.122 -0.958 -6.976 1.00 90.44 86 MET A N 1
ATOM 685 C CA . MET A 1 86 ? 0.847 -2.127 -7.478 1.00 90.44 86 MET A CA 1
ATOM 686 C C . MET A 1 86 ? 0.847 -2.138 -9.008 1.00 90.44 86 MET A C 1
ATOM 688 O O . MET A 1 86 ? 1.886 -2.376 -9.621 1.00 90.44 86 MET A O 1
ATOM 692 N N . MET A 1 87 ? -0.297 -1.830 -9.626 1.00 94.19 87 MET A N 1
ATOM 693 C CA . MET A 1 87 ? -0.404 -1.748 -11.079 1.00 94.19 87 MET A CA 1
ATOM 694 C C . MET A 1 87 ? 0.417 -0.585 -11.653 1.00 94.19 87 MET A C 1
ATOM 696 O O . MET A 1 87 ? 1.085 -0.757 -12.671 1.00 94.19 87 MET A O 1
ATOM 700 N N . GLU A 1 88 ? 0.381 0.591 -11.026 1.00 92.12 88 GLU A N 1
ATOM 701 C CA . GLU A 1 88 ? 1.175 1.756 -11.444 1.00 92.12 88 GLU A CA 1
ATOM 702 C C . GLU A 1 88 ? 2.680 1.486 -11.359 1.00 92.12 88 GLU A C 1
ATOM 704 O O . GLU A 1 88 ? 3.396 1.698 -12.339 1.00 92.12 88 GLU A O 1
ATOM 709 N N . ASN A 1 89 ? 3.147 0.938 -10.236 1.00 89.50 89 ASN A N 1
ATOM 710 C CA . ASN A 1 89 ? 4.552 0.603 -10.022 1.00 89.50 89 ASN A CA 1
ATOM 711 C C . ASN A 1 89 ? 5.037 -0.448 -11.025 1.00 89.50 89 ASN A C 1
ATOM 713 O O . ASN A 1 89 ? 6.112 -0.291 -11.600 1.00 89.50 89 ASN A O 1
ATOM 717 N N . LEU A 1 90 ? 4.239 -1.489 -11.289 1.00 91.94 90 LEU A N 1
ATOM 718 C CA . LEU A 1 90 ? 4.597 -2.508 -12.278 1.00 91.94 90 LEU A CA 1
ATOM 719 C C . LEU A 1 90 ? 4.622 -1.965 -13.705 1.00 91.94 90 LEU A C 1
ATOM 721 O O . LEU A 1 90 ? 5.502 -2.341 -14.474 1.00 91.94 90 LEU A O 1
ATOM 725 N N . LYS A 1 91 ? 3.698 -1.067 -14.068 1.00 93.12 91 LYS A N 1
ATOM 726 C CA . LYS A 1 91 ? 3.753 -0.373 -15.363 1.00 93.12 91 LYS A CA 1
ATOM 727 C C . LYS A 1 91 ? 5.019 0.472 -15.473 1.00 93.12 91 LYS A C 1
ATOM 729 O O . LYS A 1 91 ? 5.690 0.411 -16.496 1.00 93.12 91 LYS A O 1
ATOM 734 N N . GLY A 1 92 ? 5.358 1.224 -14.425 1.00 90.88 92 GLY A N 1
ATOM 735 C CA . GLY A 1 92 ? 6.591 2.008 -14.371 1.00 90.88 92 GLY A CA 1
ATOM 736 C C . GLY A 1 92 ? 7.832 1.134 -14.552 1.00 90.88 92 GLY A C 1
ATOM 737 O O . GLY A 1 92 ? 8.663 1.426 -15.407 1.00 90.88 92 GLY A O 1
ATOM 738 N N . ALA A 1 93 ? 7.910 0.019 -13.820 1.00 89.69 93 ALA A N 1
ATOM 739 C CA . ALA A 1 93 ? 8.998 -0.949 -13.936 1.00 89.69 93 ALA A CA 1
ATOM 740 C C . ALA A 1 93 ? 9.082 -1.580 -15.336 1.00 89.69 93 ALA A C 1
ATOM 742 O O . ALA A 1 93 ? 10.176 -1.739 -15.867 1.00 89.69 93 ALA A O 1
ATOM 743 N N . TYR A 1 94 ? 7.940 -1.896 -15.954 1.00 93.06 94 TYR A N 1
ATOM 744 C CA . TYR A 1 94 ? 7.884 -2.417 -17.320 1.00 93.06 94 TYR A CA 1
ATOM 745 C C . TYR A 1 94 ? 8.489 -1.437 -18.333 1.00 93.06 94 TYR A C 1
ATOM 747 O O . TYR A 1 94 ? 9.330 -1.832 -19.136 1.00 93.06 94 TYR A O 1
ATOM 755 N N . PHE A 1 95 ? 8.094 -0.160 -18.291 1.00 91.88 95 PHE A N 1
ATOM 756 C CA . PHE A 1 95 ? 8.636 0.839 -19.217 1.00 91.88 95 PHE A CA 1
ATOM 757 C C . PHE A 1 95 ? 10.119 1.110 -18.958 1.00 91.88 95 PHE A C 1
ATOM 759 O O . PHE A 1 95 ? 10.901 1.110 -19.903 1.00 91.88 95 PHE A O 1
ATOM 766 N N . ALA A 1 96 ? 10.516 1.254 -17.690 1.00 90.31 96 ALA A N 1
ATOM 767 C CA . ALA A 1 96 ? 11.911 1.482 -17.326 1.00 90.31 96 ALA A CA 1
ATOM 768 C C . ALA A 1 96 ? 12.822 0.323 -17.764 1.00 90.31 96 ALA A C 1
ATOM 770 O O . ALA A 1 96 ? 13.866 0.560 -18.359 1.00 90.31 96 ALA A O 1
ATOM 771 N N . GLY A 1 97 ? 12.409 -0.927 -17.527 1.00 90.25 97 GLY A N 1
ATOM 772 C CA . GLY A 1 97 ? 13.180 -2.104 -17.933 1.00 90.25 97 GLY A CA 1
ATOM 773 C C . GLY A 1 97 ? 13.267 -2.270 -19.450 1.00 90.25 97 GLY A C 1
ATOM 774 O O . GLY A 1 97 ? 14.316 -2.640 -19.961 1.00 90.25 97 GLY A O 1
ATOM 775 N N . LYS A 1 98 ? 12.200 -1.935 -20.186 1.00 89.44 98 LYS A N 1
ATOM 776 C CA . LYS A 1 98 ? 12.192 -1.985 -21.655 1.00 89.44 98 LYS A CA 1
ATOM 777 C C . LYS A 1 98 ? 13.113 -0.943 -22.300 1.00 89.44 98 LYS A C 1
ATOM 779 O O . LYS A 1 98 ? 13.591 -1.157 -23.413 1.00 89.44 98 LYS A O 1
ATOM 784 N N . GLU A 1 99 ? 13.319 0.190 -21.636 1.00 91.06 99 GLU A N 1
ATOM 785 C CA . GLU A 1 99 ? 14.144 1.298 -22.129 1.00 91.06 99 GLU A CA 1
ATOM 786 C C . GLU A 1 99 ? 15.612 1.218 -21.675 1.00 91.06 99 GLU A C 1
ATOM 788 O O . GLU A 1 99 ? 16.459 1.878 -22.280 1.00 91.06 99 GLU A O 1
ATOM 793 N N . ASP A 1 100 ? 15.937 0.416 -20.653 1.00 89.88 100 ASP A N 1
ATOM 794 C CA . ASP A 1 100 ? 17.299 0.289 -20.126 1.00 89.88 100 ASP A CA 1
ATOM 795 C C . ASP A 1 100 ? 18.091 -0.830 -20.835 1.00 89.88 100 ASP A C 1
ATOM 797 O O . ASP A 1 100 ? 17.835 -2.014 -20.607 1.00 89.88 100 ASP A O 1
ATOM 801 N N . PRO A 1 101 ? 19.110 -0.497 -21.651 1.00 84.44 101 PRO A N 1
ATOM 802 C CA . PRO A 1 101 ? 19.911 -1.494 -22.360 1.00 84.44 101 PRO A CA 1
ATOM 803 C C . PRO A 1 101 ? 20.813 -2.337 -21.442 1.00 84.44 101 PRO A C 1
ATOM 805 O O . PRO A 1 101 ? 21.439 -3.280 -21.924 1.00 84.44 101 PRO A O 1
ATOM 808 N N . ASN A 1 102 ? 20.931 -1.997 -20.153 1.00 90.12 102 ASN A N 1
ATOM 809 C CA . ASN A 1 102 ? 21.747 -2.728 -19.178 1.00 90.12 102 ASN A CA 1
ATOM 810 C C . ASN A 1 102 ? 20.940 -3.738 -18.351 1.00 90.12 102 ASN A C 1
ATOM 812 O O . ASN A 1 102 ? 21.525 -4.454 -17.535 1.00 90.12 102 ASN A O 1
ATOM 816 N N . VAL A 1 103 ? 19.619 -3.788 -18.527 1.00 85.38 103 VAL A N 1
ATOM 817 C CA . VAL A 1 103 ? 18.734 -4.711 -17.814 1.00 85.38 103 VAL A CA 1
ATOM 818 C C . VAL A 1 103 ? 18.392 -5.879 -18.730 1.00 85.38 103 VAL A C 1
ATOM 820 O O . VAL A 1 103 ? 17.925 -5.690 -19.850 1.00 85.38 103 VAL A O 1
ATOM 823 N N . ASP A 1 104 ? 18.596 -7.103 -18.241 1.00 86.88 104 ASP A N 1
ATOM 824 C CA . ASP A 1 104 ? 18.059 -8.300 -18.891 1.00 86.88 104 ASP A CA 1
ATOM 825 C C . ASP A 1 104 ? 16.546 -8.358 -18.641 1.00 86.88 104 ASP A C 1
ATOM 827 O O . ASP A 1 104 ? 16.071 -8.836 -17.607 1.00 86.88 104 ASP A O 1
ATOM 831 N N . PHE A 1 105 ? 15.792 -7.727 -19.538 1.00 90.62 105 PHE A N 1
ATOM 832 C CA . PHE A 1 105 ? 14.359 -7.525 -19.390 1.00 90.62 105 PHE A CA 1
ATOM 833 C C . PHE A 1 105 ? 13.563 -8.682 -20.004 1.00 90.62 105 PHE A C 1
ATOM 835 O O . PHE A 1 105 ? 13.371 -8.754 -21.219 1.00 90.62 105 PHE A O 1
ATOM 842 N N . ASP A 1 106 ? 13.039 -9.563 -19.150 1.00 93.00 106 ASP A N 1
ATOM 843 C CA . ASP A 1 106 ? 12.086 -10.604 -19.550 1.00 93.00 106 ASP A CA 1
ATOM 844 C C . ASP A 1 106 ? 10.675 -10.006 -19.709 1.00 93.00 106 ASP A C 1
ATOM 846 O O . ASP A 1 106 ? 9.874 -9.928 -18.767 1.00 93.00 106 ASP A O 1
ATOM 850 N N . GLU A 1 107 ? 10.379 -9.553 -20.930 1.00 91.88 107 GLU A N 1
ATOM 851 C CA . GLU A 1 107 ? 9.096 -8.937 -21.287 1.00 91.88 107 GLU A CA 1
ATOM 852 C C . GLU A 1 107 ? 7.912 -9.886 -21.028 1.00 91.88 107 GLU A C 1
ATOM 854 O O . GLU A 1 107 ? 6.883 -9.458 -20.500 1.00 91.88 107 GLU A O 1
ATOM 859 N N . ASP A 1 108 ? 8.060 -11.184 -21.306 1.00 93.94 108 ASP A N 1
ATOM 860 C CA . ASP A 1 108 ? 6.993 -12.177 -21.141 1.00 93.94 108 ASP A CA 1
ATOM 861 C C . ASP A 1 108 ? 6.636 -12.399 -19.666 1.00 93.94 108 ASP A C 1
ATOM 863 O O . ASP A 1 108 ? 5.454 -12.502 -19.308 1.00 93.94 108 ASP A O 1
ATOM 867 N N . GLN A 1 109 ? 7.637 -12.480 -18.784 1.00 93.19 109 GLN A N 1
ATOM 868 C CA . GLN A 1 109 ? 7.398 -12.569 -17.342 1.00 93.19 109 GLN A CA 1
ATOM 869 C C . GLN A 1 109 ? 6.736 -11.304 -16.802 1.00 93.19 109 GLN A C 1
ATOM 871 O O . GLN A 1 109 ? 5.782 -11.398 -16.022 1.00 93.19 109 GLN A O 1
ATOM 876 N N . MET A 1 110 ? 7.182 -10.130 -17.250 1.00 92.94 110 MET A N 1
ATOM 877 C CA . MET A 1 110 ? 6.595 -8.862 -16.822 1.00 92.94 110 MET A CA 1
ATOM 878 C C . MET A 1 110 ? 5.145 -8.700 -17.289 1.00 92.94 110 MET A C 1
ATOM 880 O O . MET A 1 110 ? 4.301 -8.258 -16.506 1.00 92.94 110 MET A O 1
ATOM 884 N N . LEU A 1 111 ? 4.809 -9.125 -18.511 1.00 94.31 111 LEU A N 1
ATOM 885 C CA . LEU A 1 111 ? 3.428 -9.131 -19.002 1.00 94.31 111 LEU A CA 1
ATOM 886 C C . LEU A 1 111 ? 2.528 -10.072 -18.187 1.00 94.31 111 LEU A C 1
ATOM 888 O O . LEU A 1 111 ? 1.424 -9.681 -17.804 1.00 94.31 111 LEU A O 1
ATOM 892 N N . LYS A 1 112 ? 3.008 -11.276 -17.841 1.00 95.50 112 LYS A N 1
ATOM 893 C CA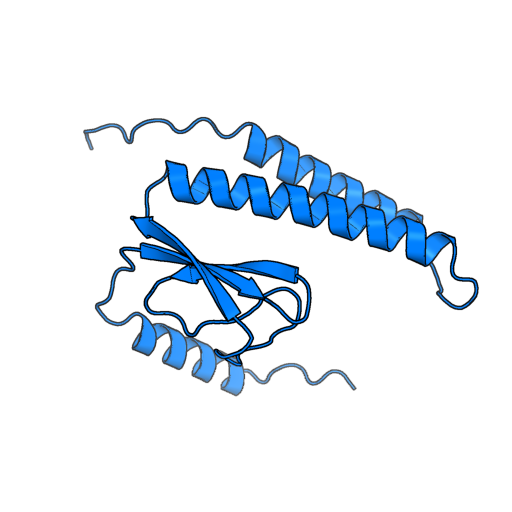 . LYS A 1 112 ? 2.273 -12.205 -16.958 1.00 95.50 112 LYS A CA 1
ATOM 894 C C . LYS A 1 112 ? 2.040 -11.611 -15.570 1.00 95.50 112 LYS A C 1
ATOM 896 O O . LYS A 1 112 ? 0.976 -11.808 -14.981 1.00 95.50 112 LYS A O 1
ATOM 901 N N . LEU A 1 113 ? 3.022 -10.895 -15.026 1.00 94.00 113 LEU A N 1
ATOM 902 C CA . LEU A 1 113 ? 2.895 -10.244 -13.725 1.00 94.00 113 LEU A CA 1
ATOM 903 C C . LEU A 1 113 ? 1.882 -9.091 -13.768 1.00 94.00 113 LEU A C 1
ATOM 905 O O . LEU A 1 113 ? 1.027 -8.997 -12.885 1.00 94.00 113 LEU A O 1
ATOM 909 N N . LEU A 1 114 ? 1.920 -8.272 -14.823 1.00 94.38 114 LEU A N 1
ATOM 910 C CA . LEU A 1 114 ? 0.935 -7.216 -15.070 1.00 94.38 114 LEU A CA 1
ATOM 911 C C . LEU A 1 114 ? -0.485 -7.776 -15.185 1.00 94.38 114 LEU A C 1
ATOM 913 O O . LEU A 1 114 ? -1.409 -7.210 -14.604 1.00 94.38 114 LEU A O 1
ATOM 917 N N . GLU A 1 115 ? -0.673 -8.897 -15.884 1.00 96.12 115 GLU A N 1
ATOM 918 C CA . GLU A 1 115 ? -1.977 -9.560 -15.983 1.00 96.12 115 GLU A CA 1
ATOM 919 C C . GLU A 1 115 ? -2.472 -10.053 -14.615 1.00 96.12 115 GLU A C 1
ATOM 921 O O . GLU A 1 115 ? -3.620 -9.804 -14.242 1.00 96.12 115 GLU A O 1
ATOM 926 N N . ARG A 1 116 ? -1.604 -10.694 -13.822 1.00 95.12 116 ARG A N 1
ATOM 927 C CA . ARG A 1 116 ? -1.949 -11.153 -12.464 1.00 95.12 116 ARG A CA 1
ATOM 928 C C . ARG A 1 116 ? -2.373 -10.002 -11.559 1.00 95.12 116 ARG A C 1
ATOM 930 O O . ARG A 1 116 ? -3.391 -10.113 -10.876 1.00 95.12 116 ARG A O 1
ATOM 937 N N . VAL A 1 117 ? -1.626 -8.899 -11.564 1.00 93.12 117 VAL A N 1
ATOM 938 C CA . VAL A 1 117 ? -1.957 -7.727 -10.742 1.00 93.12 117 VAL A CA 1
ATOM 939 C C . VAL A 1 117 ? -3.200 -7.014 -11.256 1.00 93.12 117 VAL A C 1
ATOM 941 O O . VAL A 1 117 ? -4.021 -6.596 -10.443 1.00 93.12 117 VAL A O 1
ATOM 944 N N . LYS A 1 118 ? -3.408 -6.947 -12.575 1.00 95.06 118 LYS A N 1
ATOM 945 C CA . LYS A 1 118 ? -4.663 -6.453 -13.151 1.00 95.06 118 LYS A CA 1
ATOM 946 C C . LYS A 1 118 ? -5.855 -7.273 -12.656 1.00 95.06 118 LYS A C 1
ATOM 948 O O . LYS A 1 118 ? -6.826 -6.685 -12.201 1.00 95.06 118 LYS A O 1
ATOM 953 N N . ASN A 1 119 ? -5.773 -8.601 -12.686 1.00 95.44 119 ASN A N 1
ATOM 954 C CA . ASN A 1 119 ? -6.859 -9.463 -12.213 1.00 95.44 119 ASN A CA 1
ATOM 955 C C . ASN A 1 119 ? -7.109 -9.298 -10.706 1.00 95.44 119 ASN A C 1
ATOM 957 O O . ASN A 1 119 ? -8.259 -9.205 -10.283 1.00 95.44 119 ASN A O 1
ATOM 961 N N . LEU A 1 120 ? -6.048 -9.206 -9.895 1.00 94.12 120 LEU A N 1
ATOM 962 C CA . LEU A 1 120 ? -6.169 -8.912 -8.463 1.00 94.12 120 LEU A CA 1
ATOM 963 C C . LEU A 1 120 ? -6.874 -7.571 -8.228 1.00 94.12 120 LEU A C 1
ATOM 965 O O . LEU A 1 120 ? -7.816 -7.498 -7.443 1.00 94.12 120 LEU A O 1
ATOM 969 N N . ARG A 1 121 ? -6.434 -6.524 -8.928 1.00 95.31 121 ARG A N 1
ATOM 970 C CA . ARG A 1 121 ? -7.037 -5.194 -8.876 1.00 95.31 121 ARG A CA 1
ATOM 971 C C . ARG A 1 121 ? -8.507 -5.249 -9.271 1.00 95.31 121 ARG A C 1
ATOM 973 O O . ARG A 1 121 ? -9.336 -4.776 -8.510 1.00 95.31 121 ARG A O 1
ATOM 980 N N . ASP A 1 122 ? -8.842 -5.837 -10.414 1.00 94.81 122 ASP A N 1
ATOM 981 C CA . ASP A 1 122 ? -10.219 -5.894 -10.913 1.00 94.81 122 ASP A CA 1
ATOM 982 C C . ASP A 1 122 ? -11.140 -6.617 -9.905 1.00 94.81 122 ASP A C 1
ATOM 984 O O . ASP A 1 122 ? -12.228 -6.124 -9.603 1.00 94.81 122 ASP A O 1
ATOM 988 N N . ASN A 1 123 ? -10.662 -7.703 -9.283 1.00 93.00 123 ASN A N 1
ATOM 989 C CA . ASN A 1 123 ? -11.381 -8.401 -8.212 1.00 93.00 123 ASN A CA 1
ATOM 990 C C . ASN A 1 123 ? -11.577 -7.527 -6.962 1.00 93.00 123 ASN A C 1
ATOM 992 O O . ASN A 1 123 ? -12.671 -7.484 -6.407 1.00 93.00 123 ASN A O 1
ATOM 996 N N . VAL A 1 124 ? -10.534 -6.819 -6.519 1.00 92.31 124 VAL A N 1
ATOM 997 C CA . VAL A 1 124 ? -10.592 -5.940 -5.337 1.00 92.31 124 VAL A CA 1
ATOM 998 C C . VAL A 1 124 ? -11.495 -4.728 -5.579 1.00 92.31 124 VAL A C 1
ATOM 1000 O O . VAL A 1 124 ? -12.244 -4.312 -4.695 1.00 92.31 124 VAL A O 1
ATOM 1003 N N . GLN A 1 125 ? -11.464 -4.158 -6.782 1.00 89.69 125 GLN A N 1
ATOM 1004 C CA . GLN A 1 125 ? -12.326 -3.038 -7.160 1.00 89.69 125 GLN A CA 1
ATOM 1005 C C . GLN A 1 125 ? -13.801 -3.457 -7.198 1.00 89.69 125 GLN A C 1
ATOM 1007 O O . GLN A 1 125 ? -14.656 -2.676 -6.775 1.00 89.69 125 GLN A O 1
ATOM 1012 N N . GLY A 1 126 ? -14.075 -4.694 -7.626 1.00 88.62 126 GLY A N 1
ATOM 1013 C CA . GLY A 1 126 ? -15.399 -5.317 -7.626 1.00 88.62 126 GLY A CA 1
ATOM 1014 C C . GLY A 1 126 ? -15.880 -5.845 -6.271 1.00 88.62 126 GLY A C 1
ATOM 1015 O O . GLY A 1 126 ? -16.939 -6.466 -6.225 1.00 88.62 126 GLY A O 1
ATOM 1016 N N . LEU A 1 127 ? -15.142 -5.631 -5.173 1.00 87.56 127 LEU A N 1
ATOM 1017 C CA . LEU A 1 127 ? -15.615 -6.003 -3.839 1.00 87.56 127 LEU A CA 1
ATOM 1018 C C . LEU A 1 127 ? -16.861 -5.191 -3.470 1.00 87.56 127 LEU A C 1
ATOM 1020 O O . LEU A 1 127 ? -16.797 -3.972 -3.286 1.00 87.56 127 LEU A O 1
ATOM 1024 N N . GLU A 1 128 ? -17.973 -5.902 -3.314 1.00 84.06 128 GLU A N 1
ATOM 1025 C CA . GLU A 1 128 ? -19.199 -5.411 -2.699 1.00 84.06 128 GLU A CA 1
ATOM 1026 C C . GLU A 1 128 ? -19.197 -5.824 -1.227 1.00 84.06 128 GLU A C 1
ATOM 1028 O O . GLU A 1 128 ? -19.200 -7.013 -0.898 1.00 84.06 128 GLU A O 1
ATOM 1033 N N . LEU A 1 129 ? -19.162 -4.837 -0.333 1.00 81.12 129 LEU A N 1
ATOM 1034 C CA . LEU A 1 129 ? -19.290 -5.089 1.095 1.00 81.12 129 LEU A CA 1
ATOM 1035 C C . LEU A 1 129 ? -20.748 -5.433 1.386 1.00 81.12 129 LEU A C 1
ATOM 1037 O O . LEU A 1 129 ? -21.635 -4.597 1.231 1.00 81.12 129 LEU A O 1
ATOM 1041 N N . LYS A 1 130 ? -20.988 -6.684 1.771 1.00 75.06 130 LYS A N 1
ATOM 1042 C CA . LYS A 1 130 ? -22.262 -7.099 2.351 1.00 75.06 130 LYS A CA 1
ATOM 1043 C C . LYS A 1 130 ? -22.168 -6.893 3.852 1.00 75.06 130 LYS A C 1
ATOM 1045 O O . LYS A 1 130 ? -21.142 -7.230 4.446 1.00 75.06 130 LYS A O 1
ATOM 1050 N N . GLU A 1 131 ? -23.217 -6.340 4.449 1.00 65.56 131 GLU A N 1
ATOM 1051 C CA . GLU A 1 131 ? -23.328 -6.347 5.903 1.00 65.56 131 GLU A CA 1
ATOM 1052 C C . GLU A 1 131 ? -23.272 -7.806 6.381 1.00 65.56 131 GLU A C 1
ATOM 1054 O O . GLU A 1 131 ? -23.827 -8.686 5.711 1.00 65.56 131 GLU A O 1
ATOM 1059 N N . PRO A 1 132 ? -22.545 -8.102 7.471 1.00 61.81 132 PRO A N 1
ATOM 1060 C CA . PRO A 1 132 ? -22.573 -9.435 8.043 1.00 61.81 132 PRO A CA 1
ATOM 1061 C C . PRO A 1 132 ? -24.021 -9.757 8.410 1.00 61.81 132 PRO A C 1
ATOM 1063 O O . PRO A 1 132 ? -24.672 -8.952 9.073 1.00 61.81 132 PRO A O 1
ATOM 1066 N N . ASP A 1 133 ? -24.521 -10.912 7.963 1.00 56.28 133 ASP A N 1
ATOM 1067 C CA . ASP A 1 133 ? -25.839 -11.393 8.367 1.00 56.28 133 ASP A CA 1
ATOM 1068 C C . ASP A 1 133 ? -25.881 -11.398 9.902 1.00 56.28 133 ASP A C 1
ATOM 1070 O O . ASP A 1 133 ? -25.149 -12.149 10.554 1.00 56.28 133 ASP A O 1
ATOM 1074 N N . GLU A 1 134 ? -26.704 -10.529 10.496 1.00 54.44 134 GLU A N 1
ATOM 1075 C CA . GLU A 1 134 ? -26.985 -10.525 11.931 1.00 54.44 134 GLU A CA 1
ATOM 1076 C C . GLU A 1 134 ? -27.801 -11.779 12.286 1.00 54.44 134 GLU A C 1
ATOM 1078 O O . GLU A 1 134 ? -28.985 -11.668 12.593 1.00 54.44 134 GLU A O 1
ATOM 1083 N N . GLN A 1 135 ? -27.211 -12.976 12.175 1.00 42.94 135 GLN A N 1
ATOM 1084 C CA . GLN A 1 135 ? -27.639 -14.237 12.796 1.00 42.94 135 GLN A CA 1
ATOM 1085 C C . GLN A 1 135 ? -26.838 -15.429 12.251 1.00 42.94 135 GLN A C 1
ATOM 1087 O O . GLN A 1 135 ? -27.041 -15.856 11.114 1.00 42.94 135 GLN A O 1
ATOM 1092 N N . SER A 1 136 ? -26.022 -16.043 13.111 1.00 37.22 136 SER A N 1
ATOM 1093 C CA . SER A 1 136 ? -26.002 -17.498 13.359 1.00 37.22 136 SER A CA 1
ATOM 1094 C C . SER A 1 136 ? -25.268 -17.787 14.662 1.00 37.22 136 SER A C 1
ATOM 1096 O O . SER A 1 136 ? -24.059 -17.480 14.732 1.00 37.22 136 SER A O 1
#

Organism: NCBI:txid1798683